Protein AF-A0A1C6CK27-F1 (afdb_monomer)

Sequence (101 aa):
MMEQAQREAIRKKAAVLAGEDLGEAADALVDMAAQRACAHCQRQDIPQEMEQAVAALAVSMRDGDGVKSITRGDTAITYEGQKDPMALLAPFRRLGGLKEK

Mean predicted aligned error: 9.45 Å

Radius of gyration: 15.86 Å; Cα contacts (8 Å, |Δi|>4): 96; chains: 1; bounding box: 36×44×44 Å

Solvent-accessible surface area (backbone atoms only — not comparable to full-atom values): 6135 Å² total; per-residue (Å²): 132,85,56,69,71,58,53,52,51,28,46,52,51,21,20,65,72,67,74,42,80,68,61,92,57,34,66,60,37,45,52,52,23,42,54,52,48,22,63,71,18,71,44,93,70,80,55,79,83,46,38,60,34,32,13,48,29,22,46,46,64,70,76,45,86,44,68,79,60,85,61,95,89,62,92,72,80,57,69,53,90,7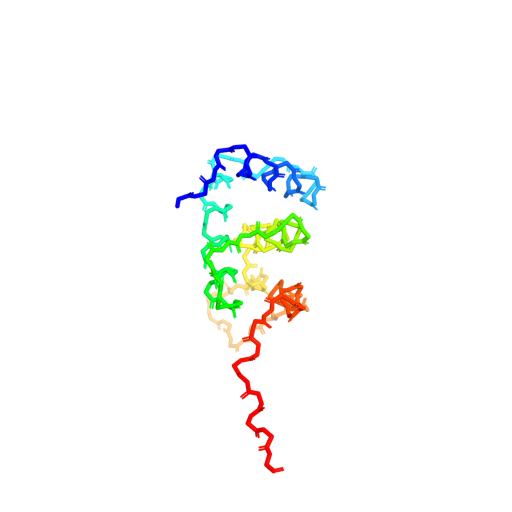2,77,62,47,64,65,64,42,57,88,67,35,63,70,74,72,81,74,83,126

pLDDT: mean 77.18, std 14.45, range [45.09, 91.5]

Structure (mmCIF, N/CA/C/O backbone):
data_AF-A0A1C6CK27-F1
#
_entry.id   AF-A0A1C6CK27-F1
#
loop_
_atom_site.group_PDB
_atom_site.id
_atom_site.type_symbol
_atom_site.label_atom_id
_atom_site.label_alt_id
_atom_site.label_comp_id
_atom_site.label_asym_id
_atom_site.label_entity_id
_atom_site.label_seq_id
_atom_site.pdbx_PDB_ins_code
_atom_site.Cartn_x
_atom_site.Cartn_y
_atom_site.Cartn_z
_atom_site.occupancy
_atom_site.B_iso_or_equiv
_atom_site.auth_seq_id
_atom_site.auth_comp_id
_atom_site.auth_asym_id
_atom_site.auth_atom_id
_atom_site.pdbx_PDB_model_num
ATOM 1 N N . MET A 1 1 ? -13.791 10.356 -1.154 1.00 57.47 1 MET A N 1
ATOM 2 C CA . MET A 1 1 ? -12.724 10.636 -2.137 1.00 57.47 1 MET A CA 1
ATOM 3 C C . MET A 1 1 ? -11.495 10.979 -1.311 1.00 57.47 1 MET A C 1
ATOM 5 O O . MET A 1 1 ? -11.648 11.791 -0.407 1.00 57.47 1 MET A O 1
ATOM 9 N N . MET A 1 2 ? -10.373 10.277 -1.485 1.00 70.25 2 MET A N 1
ATOM 10 C CA . MET A 1 2 ? -9.184 10.489 -0.647 1.00 70.25 2 MET A CA 1
ATOM 11 C C . MET A 1 2 ? -8.620 11.897 -0.885 1.00 70.25 2 MET A C 1
ATOM 13 O O . MET A 1 2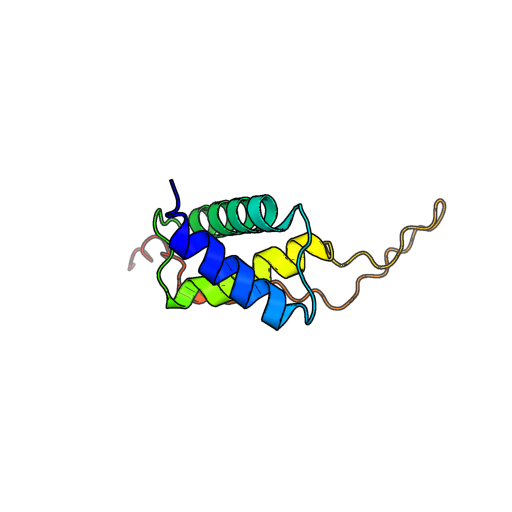 ? -8.621 12.376 -2.019 1.00 70.25 2 MET A O 1
ATOM 17 N N . GLU A 1 3 ? -8.161 12.565 0.171 1.00 81.94 3 GLU A N 1
ATOM 18 C CA . GLU A 1 3 ? -7.524 13.876 0.041 1.00 81.94 3 GLU A CA 1
ATOM 19 C C . GLU A 1 3 ? -6.188 13.765 -0.704 1.00 81.94 3 GLU A C 1
ATOM 21 O O . GLU A 1 3 ? -5.405 12.837 -0.491 1.00 81.94 3 GLU A O 1
ATOM 26 N N . GLN A 1 4 ? -5.910 14.738 -1.574 1.00 81.12 4 GLN A N 1
ATOM 27 C CA . GLN A 1 4 ? -4.728 14.735 -2.442 1.00 81.12 4 GLN A CA 1
ATOM 28 C C . GLN A 1 4 ? -3.423 14.695 -1.626 1.00 81.12 4 GLN A C 1
ATOM 30 O O . GLN A 1 4 ? -2.530 13.904 -1.923 1.00 81.12 4 GLN A O 1
ATOM 35 N N . ALA A 1 5 ? -3.379 15.428 -0.509 1.00 84.94 5 ALA A N 1
ATOM 36 C CA . ALA A 1 5 ? -2.257 15.418 0.429 1.00 84.94 5 ALA A CA 1
ATOM 37 C C . ALA A 1 5 ? -2.022 14.041 1.081 1.00 84.94 5 ALA A C 1
ATOM 39 O O . ALA A 1 5 ? -0.877 13.623 1.263 1.00 84.94 5 ALA A O 1
ATOM 40 N N . GLN A 1 6 ? -3.093 13.307 1.405 1.00 85.19 6 GLN A N 1
ATOM 41 C CA . GLN A 1 6 ? -2.986 11.962 1.974 1.00 85.19 6 GLN A CA 1
ATOM 42 C C . GLN A 1 6 ? -2.444 10.969 0.940 1.00 85.19 6 GLN A C 1
ATOM 44 O O . GLN A 1 6 ? -1.581 10.144 1.246 1.00 85.19 6 GLN A O 1
ATOM 49 N N . ARG A 1 7 ? -2.888 11.092 -0.312 1.00 89.12 7 ARG A N 1
ATOM 50 C CA . ARG A 1 7 ? -2.393 10.273 -1.420 1.00 89.12 7 ARG A CA 1
ATOM 51 C C . ARG A 1 7 ? -0.898 10.477 -1.659 1.00 89.12 7 ARG A C 1
ATOM 53 O O . ARG A 1 7 ? -0.159 9.503 -1.791 1.00 89.12 7 ARG A O 1
ATOM 60 N N . GLU A 1 8 ? -0.435 11.726 -1.641 1.00 89.38 8 GLU A N 1
ATOM 61 C CA . GLU A 1 8 ? 0.989 12.059 -1.757 1.00 89.38 8 GLU A CA 1
ATOM 62 C C . GLU A 1 8 ? 1.811 11.527 -0.575 1.00 89.38 8 GLU A C 1
ATOM 64 O O . GLU A 1 8 ? 2.910 10.999 -0.772 1.00 89.38 8 GLU A O 1
ATOM 69 N N . ALA A 1 9 ? 1.276 11.595 0.648 1.00 90.50 9 ALA A N 1
ATOM 70 C CA . ALA A 1 9 ? 1.933 11.043 1.829 1.00 90.50 9 ALA A CA 1
ATOM 71 C C . ALA A 1 9 ? 2.121 9.520 1.721 1.00 90.50 9 ALA A C 1
ATOM 73 O O . ALA A 1 9 ? 3.220 9.014 1.974 1.00 90.50 9 ALA A O 1
ATOM 74 N N . ILE A 1 10 ? 1.084 8.792 1.293 1.00 90.12 10 ILE A N 1
ATOM 75 C CA . ILE A 1 10 ? 1.151 7.339 1.077 1.00 90.12 10 ILE A CA 1
ATOM 76 C C . ILE A 1 10 ? 2.109 7.015 -0.074 1.00 90.12 10 ILE A C 1
ATOM 78 O O . ILE A 1 10 ? 2.940 6.120 0.072 1.00 90.12 10 ILE A O 1
ATOM 82 N N . ARG A 1 11 ? 2.076 7.772 -1.180 1.00 90.50 11 ARG A N 1
ATOM 83 C CA . ARG A 1 11 ? 3.023 7.611 -2.295 1.00 90.50 11 ARG A CA 1
ATOM 84 C C . ARG A 1 11 ? 4.469 7.763 -1.831 1.00 90.50 11 ARG A C 1
ATOM 86 O O . ARG A 1 11 ? 5.309 6.935 -2.172 1.00 90.50 11 ARG A O 1
ATOM 93 N N . LYS A 1 12 ? 4.769 8.791 -1.034 1.00 90.69 12 LYS A N 1
ATOM 94 C CA . LYS A 1 12 ? 6.119 9.022 -0.505 1.00 90.69 12 LYS A CA 1
ATOM 95 C C . LYS A 1 12 ? 6.569 7.877 0.403 1.00 90.69 12 LYS A C 1
ATOM 97 O O . LYS A 1 12 ? 7.696 7.409 0.276 1.00 90.69 12 LYS A O 1
ATOM 102 N N . LYS A 1 13 ? 5.690 7.398 1.290 1.00 91.50 13 LYS A N 1
ATOM 103 C CA . LYS A 1 13 ? 5.957 6.227 2.143 1.00 91.50 13 LYS A CA 1
ATOM 104 C C . LYS A 1 13 ? 6.211 4.971 1.308 1.00 91.50 13 LYS A C 1
ATOM 106 O O . LYS A 1 13 ? 7.149 4.236 1.595 1.00 91.50 13 LYS A O 1
ATOM 111 N N . ALA A 1 14 ? 5.423 4.761 0.256 1.00 88.25 14 ALA A N 1
ATOM 112 C CA . ALA A 1 14 ? 5.583 3.638 -0.657 1.00 88.25 14 ALA A CA 1
ATOM 113 C C . ALA A 1 14 ? 6.923 3.705 -1.402 1.00 88.25 14 ALA A C 1
ATOM 115 O O . ALA A 1 14 ? 7.615 2.697 -1.474 1.00 88.25 14 ALA A O 1
ATOM 116 N N . ALA A 1 15 ? 7.335 4.882 -1.881 1.00 88.00 15 ALA A N 1
ATOM 117 C CA . ALA A 1 15 ? 8.619 5.052 -2.564 1.00 88.00 15 ALA A CA 1
ATOM 118 C C . ALA A 1 15 ? 9.810 4.779 -1.632 1.00 88.00 15 ALA A C 1
ATOM 120 O O . ALA A 1 15 ? 10.766 4.106 -2.006 1.00 88.00 15 ALA A O 1
ATOM 121 N N . VAL A 1 16 ? 9.724 5.229 -0.376 1.00 90.56 16 VAL A N 1
ATOM 122 C CA . VAL A 1 16 ? 10.733 4.911 0.649 1.00 90.56 16 VAL A CA 1
ATOM 123 C C . VAL A 1 16 ? 10.789 3.406 0.928 1.00 90.56 16 VAL A C 1
ATOM 125 O O . VAL A 1 16 ? 11.878 2.864 1.091 1.00 90.56 16 VAL A O 1
ATOM 128 N N . LEU A 1 17 ? 9.639 2.726 0.969 1.00 86.75 17 LEU A N 1
ATOM 129 C CA . LEU A 1 17 ? 9.562 1.276 1.181 1.00 86.75 17 LEU A CA 1
ATOM 130 C C . LEU A 1 17 ? 10.092 0.469 -0.012 1.00 86.75 17 LEU A C 1
ATOM 132 O O . LEU A 1 17 ? 10.759 -0.539 0.199 1.00 86.75 17 LEU A O 1
ATOM 136 N N . ALA A 1 18 ? 9.801 0.904 -1.239 1.00 84.56 18 ALA A N 1
ATOM 137 C CA . ALA A 1 18 ? 10.294 0.278 -2.464 1.00 84.56 18 ALA A CA 1
ATOM 138 C C . ALA A 1 18 ? 11.788 0.563 -2.709 1.00 84.56 18 ALA A C 1
ATOM 140 O O . ALA A 1 18 ? 12.446 -0.184 -3.423 1.00 84.56 18 ALA A O 1
ATOM 141 N N . GLY A 1 19 ? 12.331 1.634 -2.118 1.00 88.06 19 GLY A N 1
ATOM 142 C CA . GLY A 1 19 ? 13.695 2.109 -2.377 1.00 88.06 19 GLY A CA 1
ATOM 143 C C . GLY A 1 19 ? 13.847 2.856 -3.709 1.00 88.06 19 GLY A C 1
ATOM 144 O O . GLY A 1 19 ? 14.954 3.243 -4.074 1.00 88.06 19 GLY A O 1
ATOM 145 N N . GLU A 1 20 ? 12.745 3.081 -4.422 1.00 86.88 20 GLU A N 1
ATOM 146 C CA . GLU A 1 20 ? 12.669 3.715 -5.738 1.00 86.88 20 GLU A CA 1
ATOM 147 C C . GLU A 1 20 ? 11.300 4.395 -5.929 1.00 86.88 20 GLU A C 1
ATOM 149 O O . GLU A 1 20 ? 10.374 4.193 -5.139 1.00 86.88 20 GLU A O 1
ATOM 154 N N . ASP A 1 21 ? 11.151 5.224 -6.967 1.00 82.88 21 ASP A N 1
ATOM 155 C CA . ASP A 1 21 ? 9.846 5.813 -7.289 1.00 82.88 21 ASP A CA 1
ATOM 156 C C . ASP A 1 21 ? 8.897 4.752 -7.871 1.00 82.88 21 ASP A C 1
ATOM 158 O O . ASP A 1 21 ? 9.282 3.933 -8.705 1.00 82.88 21 ASP A O 1
ATOM 162 N N . LEU A 1 22 ? 7.627 4.790 -7.453 1.00 78.19 22 LEU A N 1
ATOM 163 C CA . LEU A 1 22 ? 6.595 3.856 -7.926 1.00 78.19 22 LEU A CA 1
ATOM 164 C C . LEU A 1 22 ? 6.182 4.092 -9.394 1.00 78.19 22 LEU A C 1
ATOM 166 O O . LEU A 1 22 ? 5.380 3.325 -9.929 1.00 78.19 22 LEU A O 1
ATOM 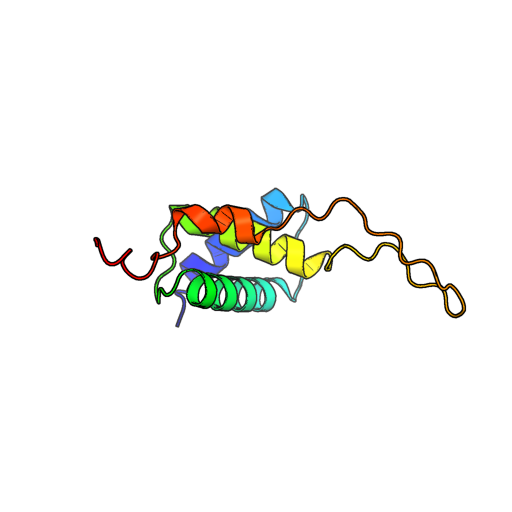170 N N . GLY A 1 23 ? 6.708 5.130 -10.048 1.00 85.19 23 GLY A N 1
ATOM 171 C CA . GLY A 1 23 ? 6.456 5.456 -11.445 1.00 85.19 23 GLY A CA 1
ATOM 172 C C . GLY A 1 23 ? 5.125 6.169 -11.682 1.00 85.19 23 GLY A C 1
ATOM 173 O O . GLY A 1 23 ? 4.437 6.614 -10.762 1.00 85.19 23 GLY A O 1
ATOM 174 N N . GLU A 1 24 ? 4.735 6.266 -12.953 1.00 85.25 24 GLU A N 1
ATOM 175 C CA . GLU A 1 24 ? 3.506 6.948 -13.391 1.00 85.25 24 GLU A CA 1
ATOM 176 C C . GLU A 1 24 ? 2.219 6.321 -12.826 1.00 85.25 24 GLU A C 1
ATOM 178 O O . GLU A 1 24 ? 1.236 7.019 -12.585 1.00 85.25 24 GLU A O 1
ATOM 183 N N . ALA A 1 25 ? 2.245 5.016 -12.536 1.00 86.38 25 ALA A N 1
ATOM 184 C CA . ALA A 1 25 ? 1.114 4.279 -11.978 1.00 86.38 25 ALA A CA 1
ATOM 185 C C . ALA A 1 25 ? 0.975 4.424 -10.451 1.00 86.38 25 ALA A C 1
ATOM 187 O O . ALA A 1 25 ? 0.007 3.916 -9.882 1.00 86.38 25 ALA A O 1
ATOM 188 N N . ALA A 1 26 ? 1.903 5.113 -9.775 1.00 86.75 26 ALA A N 1
ATOM 189 C CA . ALA A 1 26 ? 1.934 5.233 -8.316 1.00 86.75 26 ALA A CA 1
ATOM 190 C C . ALA A 1 26 ? 0.608 5.733 -7.732 1.00 86.75 26 ALA A C 1
ATOM 192 O O . ALA A 1 26 ? 0.101 5.206 -6.747 1.00 86.75 26 ALA A O 1
ATOM 193 N N . 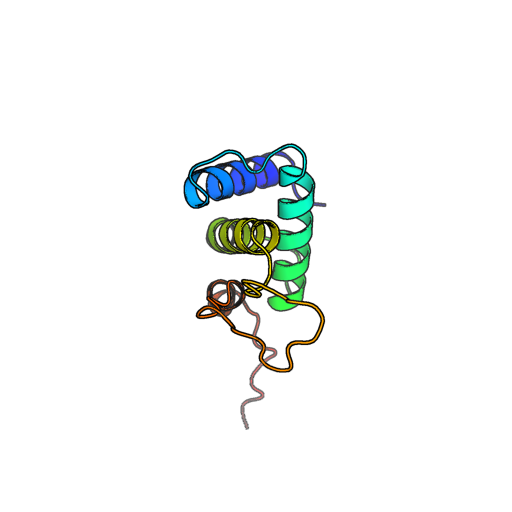ASP A 1 27 ? 0.034 6.744 -8.372 1.00 88.81 27 ASP A N 1
ATOM 194 C CA . ASP A 1 27 ? -1.202 7.386 -7.953 1.00 88.81 27 ASP A CA 1
ATOM 195 C C . ASP A 1 27 ? -2.368 6.377 -7.985 1.00 88.81 27 ASP A C 1
ATOM 197 O O . ASP A 1 27 ? -3.111 6.228 -7.009 1.00 88.81 27 ASP A O 1
ATOM 201 N N . ALA A 1 28 ? -2.498 5.623 -9.081 1.00 90.06 28 ALA A N 1
ATOM 202 C CA . ALA A 1 28 ? -3.513 4.584 -9.246 1.00 90.06 28 ALA A CA 1
ATOM 203 C C . ALA A 1 28 ? -3.304 3.410 -8.275 1.00 90.06 28 ALA A C 1
ATOM 205 O O . ALA A 1 28 ? -4.268 2.936 -7.678 1.00 90.06 28 ALA A O 1
ATOM 206 N N . LEU A 1 29 ? -2.055 2.982 -8.066 1.00 89.56 29 LEU A N 1
ATOM 207 C CA . LEU A 1 29 ? -1.708 1.923 -7.114 1.00 89.56 29 LEU A CA 1
ATOM 208 C C . LEU A 1 29 ? -2.079 2.304 -5.679 1.00 89.56 29 LEU A C 1
ATOM 210 O O . LEU A 1 29 ? -2.640 1.482 -4.959 1.00 89.56 29 LEU A O 1
ATOM 214 N N . VAL A 1 30 ? -1.816 3.550 -5.274 1.00 91.31 30 VAL A N 1
ATOM 215 C CA . VAL A 1 30 ? -2.203 4.061 -3.952 1.00 91.31 30 VAL A CA 1
ATOM 216 C C . VAL A 1 30 ? -3.723 4.079 -3.792 1.00 91.31 30 VAL A C 1
ATOM 218 O O . VAL A 1 30 ? -4.220 3.653 -2.752 1.00 91.31 30 VAL A O 1
ATOM 221 N N . ASP A 1 31 ? -4.467 4.519 -4.810 1.00 91.12 31 ASP A N 1
ATOM 222 C CA . ASP A 1 31 ? -5.934 4.552 -4.747 1.00 91.12 31 ASP A CA 1
ATOM 223 C C . ASP A 1 31 ? -6.522 3.135 -4.662 1.00 91.12 31 ASP A C 1
ATOM 225 O O . ASP A 1 31 ? -7.326 2.845 -3.776 1.00 91.12 31 ASP A O 1
ATOM 229 N N . MET A 1 32 ? -6.037 2.207 -5.493 1.00 90.62 32 MET A N 1
ATOM 230 C CA . MET A 1 32 ? -6.451 0.802 -5.450 1.00 90.62 32 MET A CA 1
ATOM 231 C C . MET A 1 32 ? -6.106 0.137 -4.114 1.00 90.62 32 MET A C 1
ATOM 233 O O . MET A 1 32 ? -6.943 -0.562 -3.536 1.00 90.62 32 MET A O 1
ATOM 237 N N . ALA A 1 33 ? -4.895 0.360 -3.596 1.00 90.56 33 ALA A N 1
ATOM 238 C CA . ALA A 1 33 ? -4.477 -0.164 -2.300 1.00 90.56 33 ALA A CA 1
ATOM 239 C C . ALA A 1 33 ? -5.358 0.387 -1.174 1.00 90.56 33 ALA A C 1
ATOM 241 O O . ALA A 1 33 ? -5.801 -0.369 -0.310 1.00 90.56 33 ALA A O 1
ATOM 242 N N . ALA A 1 34 ? -5.677 1.680 -1.205 1.00 90.19 34 ALA A N 1
ATOM 243 C CA . ALA A 1 34 ? -6.540 2.303 -0.214 1.00 90.19 34 ALA A CA 1
ATOM 244 C C . ALA A 1 34 ? -7.978 1.781 -0.273 1.00 90.19 34 ALA A C 1
ATOM 246 O O . ALA A 1 34 ? -8.542 1.434 0.762 1.00 90.19 34 ALA A O 1
ATOM 247 N N . GLN A 1 35 ? -8.559 1.656 -1.469 1.00 90.19 35 GLN A N 1
ATOM 248 C CA . GLN A 1 35 ? -9.884 1.061 -1.653 1.00 90.19 35 GLN A CA 1
ATOM 249 C C . GLN A 1 35 ? -9.923 -0.374 -1.115 1.00 90.19 35 GLN A C 1
ATOM 251 O O . GLN A 1 35 ? -10.837 -0.741 -0.372 1.00 90.19 35 GLN A O 1
ATOM 256 N N . ARG A 1 36 ? -8.902 -1.176 -1.438 1.00 88.94 36 ARG A N 1
ATOM 257 C CA . ARG A 1 36 ? -8.784 -2.563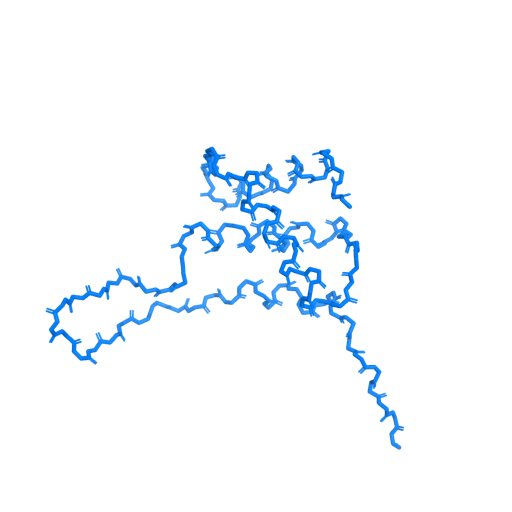 -0.978 1.00 88.94 36 ARG A CA 1
ATOM 258 C C . ARG A 1 36 ? -8.612 -2.646 0.541 1.00 88.94 36 ARG A C 1
ATOM 260 O O . ARG A 1 36 ? -9.246 -3.491 1.169 1.00 88.94 36 ARG A O 1
ATOM 267 N N . ALA A 1 37 ? -7.826 -1.750 1.135 1.00 88.31 37 ALA A N 1
ATOM 268 C CA . ALA A 1 37 ? -7.633 -1.661 2.579 1.00 88.31 37 ALA A CA 1
ATOM 269 C C . ALA A 1 37 ? -8.918 -1.243 3.314 1.00 88.31 37 ALA A C 1
ATOM 271 O O . ALA A 1 37 ? -9.314 -1.897 4.278 1.00 88.31 37 ALA A O 1
ATOM 272 N N . CYS A 1 38 ? -9.618 -0.217 2.825 1.00 87.88 38 CYS A N 1
ATOM 273 C CA . CYS A 1 38 ? -10.917 0.214 3.347 1.00 87.88 38 CYS A CA 1
ATOM 274 C C . CYS A 1 38 ? -11.950 -0.919 3.308 1.00 87.88 38 CYS A C 1
ATOM 276 O O . CYS A 1 38 ? -12.612 -1.193 4.313 1.00 87.88 38 CYS A O 1
ATOM 278 N N . ALA A 1 39 ? -12.046 -1.620 2.173 1.00 88.06 39 ALA A N 1
ATOM 279 C CA . ALA A 1 39 ? -12.938 -2.763 2.012 1.00 88.06 39 ALA A CA 1
ATOM 280 C C . ALA A 1 39 ? -12.591 -3.898 2.989 1.00 88.06 39 ALA A C 1
ATOM 282 O O . ALA A 1 39 ? -13.483 -4.439 3.643 1.00 88.06 39 ALA A O 1
ATOM 283 N N . HIS A 1 40 ? -11.302 -4.223 3.141 1.00 86.56 40 HIS A N 1
ATOM 284 C CA . HIS A 1 40 ? -10.847 -5.267 4.060 1.00 86.56 40 HIS A CA 1
ATOM 285 C C . HIS A 1 40 ? -11.117 -4.920 5.530 1.00 86.56 40 HIS A C 1
ATOM 287 O O . HIS A 1 40 ? -11.546 -5.770 6.311 1.00 86.56 40 HIS A O 1
ATOM 293 N N . CYS A 1 41 ? -10.891 -3.664 5.914 1.00 86.00 41 CYS A N 1
ATOM 294 C CA . CYS A 1 41 ? -11.061 -3.210 7.289 1.00 86.00 41 CYS A CA 1
ATOM 295 C C . CYS A 1 41 ? -12.497 -2.789 7.632 1.00 86.00 41 CYS A C 1
ATOM 297 O O . CYS A 1 41 ? -12.764 -2.467 8.792 1.00 86.00 41 CYS A O 1
ATOM 299 N N . GLN A 1 42 ? -13.411 -2.815 6.652 1.00 85.25 42 GLN A N 1
ATOM 300 C CA . GLN A 1 42 ? -14.799 -2.355 6.763 1.00 85.25 42 GLN A CA 1
ATOM 301 C C . GLN A 1 42 ? -14.895 -0.903 7.271 1.00 85.25 42 GLN A C 1
ATOM 303 O O . GLN A 1 42 ? -15.696 -0.573 8.153 1.00 85.25 42 GLN A O 1
ATOM 308 N N . ARG A 1 43 ? -14.041 -0.029 6.724 1.00 82.81 43 ARG A N 1
ATOM 309 C CA . ARG A 1 43 ? -13.964 1.406 7.043 1.00 82.81 43 ARG A CA 1
ATOM 310 C C . ARG A 1 43 ? -14.020 2.253 5.773 1.00 82.81 43 ARG A C 1
ATOM 312 O O . ARG A 1 43 ? -13.826 1.749 4.674 1.00 82.81 43 ARG A O 1
ATOM 319 N N . GLN A 1 44 ? -14.324 3.539 5.946 1.00 81.06 44 GLN A N 1
ATOM 320 C CA . GLN A 1 44 ? -14.374 4.531 4.862 1.00 81.06 44 GLN A CA 1
ATOM 321 C C . GLN A 1 44 ? -13.227 5.553 4.938 1.00 81.06 44 GLN A C 1
ATOM 323 O O . GLN A 1 44 ? -13.001 6.271 3.969 1.00 81.06 44 GLN A O 1
ATOM 328 N N . ASP A 1 45 ? -12.514 5.613 6.066 1.00 84.94 45 ASP A N 1
ATOM 329 C CA . ASP A 1 45 ? -11.351 6.474 6.281 1.00 84.94 45 ASP A CA 1
ATOM 330 C C . ASP A 1 45 ? -10.060 5.650 6.390 1.00 84.94 45 ASP A C 1
ATOM 332 O O . ASP A 1 45 ? -10.091 4.492 6.820 1.00 84.94 45 ASP A O 1
ATOM 336 N N . ILE A 1 46 ? -8.935 6.277 6.039 1.00 84.25 46 ILE A N 1
ATOM 337 C CA . ILE A 1 46 ? -7.585 5.758 6.270 1.00 84.25 46 ILE A CA 1
ATOM 338 C C . ILE A 1 46 ? -6.947 6.619 7.373 1.00 84.25 46 ILE A C 1
ATOM 340 O O . ILE A 1 46 ? -6.569 7.760 7.097 1.00 84.25 46 ILE A O 1
ATOM 344 N N . PRO A 1 47 ? -6.814 6.127 8.617 1.00 85.38 47 PRO A N 1
ATOM 345 C CA . PRO A 1 47 ? -6.079 6.847 9.650 1.00 85.38 47 PRO A CA 1
ATOM 346 C C . PRO A 1 47 ? -4.574 6.857 9.344 1.00 85.38 47 PRO A C 1
ATOM 348 O O . PRO A 1 47 ? -4.057 5.964 8.671 1.00 85.38 47 PRO A O 1
ATOM 351 N N . GLN A 1 48 ? -3.846 7.828 9.900 1.00 85.94 48 GLN A N 1
ATOM 352 C CA . GLN A 1 48 ? -2.410 8.020 9.648 1.00 85.94 48 GLN A CA 1
ATOM 353 C C . GLN A 1 48 ? -1.557 6.771 9.956 1.00 85.94 48 GLN A C 1
ATOM 355 O O . GLN A 1 48 ? -0.571 6.493 9.272 1.00 85.94 48 GLN A O 1
ATOM 360 N N . GLU A 1 49 ? -1.960 5.988 10.959 1.00 84.62 49 GLU A N 1
ATOM 361 C CA . GLU A 1 49 ? -1.321 4.725 11.352 1.00 84.62 49 GLU A CA 1
ATOM 362 C C . GLU A 1 49 ? -1.479 3.626 10.286 1.00 84.62 49 GLU A C 1
ATOM 364 O O . GLU A 1 49 ? -0.606 2.774 10.125 1.00 84.62 49 GLU A O 1
ATOM 369 N N . MET A 1 50 ? -2.569 3.669 9.515 1.00 86.56 50 MET A N 1
ATOM 370 C CA . MET A 1 50 ? -2.877 2.716 8.449 1.00 86.56 50 MET A CA 1
ATOM 371 C C . MET A 1 50 ? -2.182 3.076 7.131 1.00 86.56 50 MET A C 1
ATOM 373 O O . MET A 1 50 ? -1.935 2.193 6.314 1.00 86.56 50 MET A O 1
ATOM 377 N N . GLU A 1 51 ? -1.797 4.339 6.928 1.00 90.25 51 GLU A N 1
ATOM 378 C CA . GLU A 1 51 ? -1.120 4.803 5.707 1.00 90.25 51 GLU A CA 1
ATOM 379 C C . GLU A 1 51 ? 0.137 3.992 5.376 1.00 90.25 51 GLU A C 1
ATOM 381 O O . GLU A 1 51 ? 0.420 3.745 4.207 1.00 90.25 51 GLU A O 1
ATOM 386 N N . GLN A 1 52 ? 0.883 3.551 6.394 1.00 87.88 52 GLN A N 1
ATOM 387 C CA . GLN A 1 52 ? 2.077 2.727 6.194 1.00 87.88 52 GLN A CA 1
ATOM 388 C C . GLN A 1 52 ? 1.724 1.324 5.678 1.00 87.88 52 GLN A C 1
ATOM 390 O O . GLN A 1 52 ? 2.409 0.794 4.806 1.00 87.88 52 GLN A O 1
ATOM 395 N N . ALA A 1 53 ? 0.638 0.734 6.183 1.00 88.94 53 ALA A N 1
ATOM 396 C CA . ALA A 1 53 ? 0.147 -0.560 5.722 1.00 88.94 53 ALA A CA 1
ATOM 397 C C . ALA A 1 53 ? -0.435 -0.465 4.299 1.00 88.94 53 ALA A C 1
ATOM 399 O O . ALA A 1 53 ? -0.187 -1.339 3.471 1.00 88.94 53 ALA A O 1
ATOM 400 N N . VAL A 1 54 ? -1.130 0.633 3.977 1.00 89.88 54 VAL A N 1
ATOM 401 C 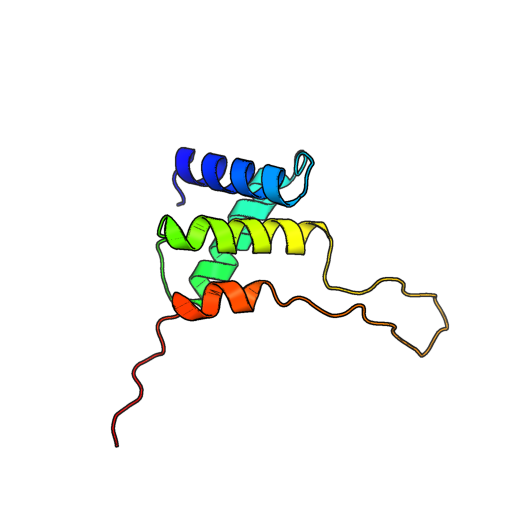CA . VAL A 1 54 ? -1.609 0.918 2.613 1.00 89.88 54 VAL A CA 1
ATOM 402 C C . VAL A 1 54 ? -0.440 1.128 1.649 1.00 89.88 54 VAL A C 1
ATOM 404 O O . VAL A 1 54 ? -0.466 0.603 0.540 1.00 89.88 54 VAL A O 1
ATOM 407 N N . ALA A 1 55 ? 0.612 1.834 2.069 1.00 89.94 55 ALA A N 1
ATOM 408 C CA . ALA A 1 55 ? 1.825 2.006 1.273 1.00 89.94 55 ALA A CA 1
ATOM 409 C C . ALA A 1 55 ? 2.505 0.659 0.974 1.00 89.94 55 ALA A C 1
ATOM 411 O O . ALA A 1 55 ? 2.856 0.388 -0.172 1.00 89.94 55 ALA A O 1
ATOM 412 N N . ALA A 1 56 ? 2.632 -0.215 1.977 1.00 88.75 56 ALA A N 1
ATOM 413 C CA . ALA A 1 56 ? 3.174 -1.562 1.794 1.00 88.75 56 ALA A CA 1
ATOM 414 C C . ALA A 1 56 ? 2.312 -2.418 0.846 1.00 88.75 56 ALA A C 1
ATOM 416 O O . ALA A 1 56 ? 2.848 -3.165 0.024 1.00 88.75 56 ALA A O 1
ATOM 417 N N . LEU A 1 57 ? 0.984 -2.277 0.912 1.00 88.44 57 LEU A N 1
ATOM 418 C CA . LEU A 1 57 ? 0.061 -2.921 -0.020 1.00 88.44 57 LEU A CA 1
ATOM 419 C C . LEU A 1 57 ? 0.243 -2.396 -1.451 1.00 88.44 57 LEU A C 1
ATOM 421 O O . LEU A 1 57 ? 0.296 -3.202 -2.372 1.00 88.44 57 LEU A O 1
ATOM 425 N N . ALA A 1 58 ? 0.405 -1.085 -1.643 1.00 89.31 58 ALA A N 1
ATOM 426 C CA . ALA A 1 58 ? 0.651 -0.494 -2.960 1.00 89.31 58 ALA A CA 1
ATOM 427 C C . ALA A 1 58 ? 1.961 -1.001 -3.590 1.00 89.31 58 ALA A C 1
ATOM 429 O O . ALA A 1 58 ? 1.978 -1.344 -4.771 1.00 89.31 58 ALA A O 1
ATOM 430 N N . VAL A 1 59 ? 3.035 -1.117 -2.798 1.00 88.12 59 VAL A N 1
ATOM 431 C CA . VAL A 1 59 ? 4.308 -1.710 -3.251 1.00 88.12 59 VAL A CA 1
ATOM 432 C C . VAL A 1 59 ? 4.128 -3.185 -3.606 1.00 88.12 59 VAL A C 1
ATOM 434 O O . VAL A 1 59 ? 4.561 -3.624 -4.663 1.00 88.12 59 VAL A O 1
ATOM 437 N N . SER A 1 60 ? 3.410 -3.945 -2.781 1.00 85.12 60 SER A N 1
ATOM 438 C CA . SER A 1 60 ? 3.155 -5.364 -3.063 1.00 85.12 60 SER A CA 1
ATOM 439 C C . SER A 1 60 ? 2.309 -5.564 -4.329 1.00 85.12 60 SER A C 1
ATOM 441 O O . SER A 1 60 ? 2.505 -6.520 -5.069 1.00 85.12 60 SER A O 1
ATOM 443 N N . MET A 1 61 ? 1.378 -4.646 -4.613 1.00 84.94 61 MET A N 1
ATOM 444 C CA . MET A 1 61 ? 0.583 -4.659 -5.846 1.00 84.94 61 MET A CA 1
ATOM 445 C C . MET A 1 61 ? 1.411 -4.307 -7.088 1.00 84.94 61 MET A C 1
ATOM 447 O O . MET A 1 61 ? 1.104 -4.814 -8.164 1.00 84.94 61 MET A O 1
ATOM 451 N N . ARG A 1 62 ? 2.445 -3.466 -6.946 1.00 83.62 62 ARG A N 1
ATOM 452 C CA . ARG A 1 62 ? 3.412 -3.159 -8.012 1.00 83.62 62 ARG A CA 1
ATOM 453 C C . ARG A 1 62 ? 4.261 -4.381 -8.362 1.00 83.62 62 ARG A C 1
ATOM 455 O O . ARG A 1 62 ? 4.387 -4.701 -9.538 1.00 83.62 62 ARG A O 1
ATOM 462 N N . ASP A 1 63 ? 4.838 -5.029 -7.354 1.00 76.12 63 ASP A N 1
ATOM 463 C CA . ASP A 1 63 ? 5.751 -6.167 -7.535 1.00 76.12 63 ASP A CA 1
ATOM 464 C C . ASP A 1 63 ? 5.032 -7.460 -7.964 1.00 76.12 63 ASP A C 1
ATOM 466 O O . ASP A 1 63 ? 5.649 -8.371 -8.514 1.00 76.12 63 ASP A O 1
ATOM 470 N N . GLY A 1 64 ? 3.709 -7.518 -7.794 1.00 65.94 64 GLY A N 1
ATOM 471 C CA . GLY A 1 64 ? 2.887 -8.652 -8.196 1.00 65.94 64 GLY A CA 1
ATOM 472 C C . GLY A 1 64 ? 2.826 -9.755 -7.138 1.00 65.94 64 GLY A C 1
ATOM 473 O O . GLY A 1 64 ? 3.665 -9.880 -6.247 1.00 65.94 64 GLY A O 1
ATOM 474 N N . ASP A 1 65 ? 1.771 -10.565 -7.218 1.00 59.53 65 ASP A N 1
ATOM 475 C CA . ASP A 1 65 ? 1.457 -11.600 -6.231 1.00 59.53 65 ASP A CA 1
ATOM 476 C C . ASP A 1 65 ? 2.363 -12.830 -6.442 1.00 59.53 65 ASP A C 1
ATOM 478 O O . ASP A 1 65 ? 1.992 -13.763 -7.142 1.00 59.53 65 ASP A O 1
ATOM 482 N N . GLY A 1 66 ? 3.594 -12.798 -5.916 1.00 54.72 66 GLY A N 1
ATOM 483 C CA . GLY A 1 66 ? 4.420 -13.967 -5.547 1.00 54.72 66 GLY A CA 1
ATOM 484 C 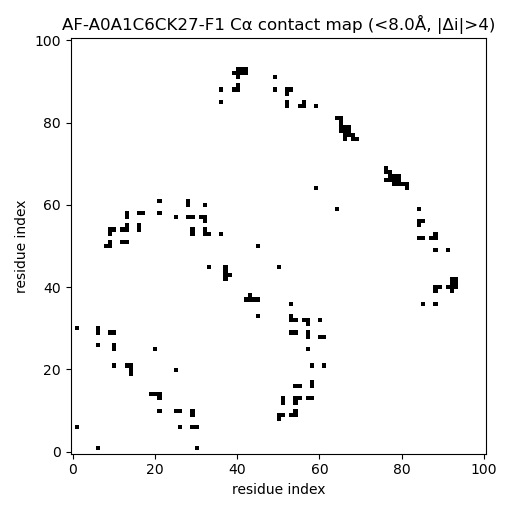C . GLY A 1 66 ? 4.803 -15.007 -6.618 1.00 54.72 66 GLY A C 1
ATOM 485 O O . GLY A 1 66 ? 5.513 -15.964 -6.295 1.00 54.72 66 GLY A O 1
ATOM 486 N N . VAL A 1 67 ? 4.365 -14.869 -7.872 1.00 52.91 67 VAL A N 1
ATOM 487 C CA . VAL A 1 67 ? 4.674 -15.817 -8.949 1.00 52.91 67 VAL A CA 1
ATOM 488 C C . VAL A 1 67 ? 5.966 -15.397 -9.637 1.00 52.91 67 VAL A C 1
ATOM 490 O O . VAL A 1 67 ? 5.981 -14.553 -10.529 1.00 52.91 67 VAL A O 1
ATOM 493 N N . LYS A 1 68 ? 7.064 -16.035 -9.226 1.00 56.41 68 LYS A N 1
ATOM 494 C CA . LYS A 1 68 ? 8.416 -15.763 -9.733 1.00 56.41 68 LYS A CA 1
ATOM 495 C C . LYS A 1 68 ? 8.571 -16.073 -11.228 1.00 56.41 68 LYS A C 1
ATOM 497 O O . LYS A 1 68 ? 9.328 -15.407 -11.928 1.00 56.41 68 LYS A O 1
ATOM 502 N N . SER A 1 69 ? 7.882 -17.105 -11.719 1.00 52.03 69 SER A N 1
ATOM 503 C CA . SER A 1 69 ? 7.957 -17.544 -13.116 1.00 52.03 69 SER A CA 1
ATOM 504 C C . SER A 1 69 ? 6.831 -18.517 -13.462 1.00 52.03 69 SER A C 1
ATOM 506 O O . SER A 1 69 ? 6.587 -19.463 -12.715 1.00 52.03 69 SER A O 1
ATOM 508 N N . ILE A 1 70 ? 6.208 -18.334 -14.630 1.00 53.28 70 ILE A N 1
ATOM 509 C CA . ILE A 1 70 ? 5.338 -19.330 -15.272 1.00 53.28 70 ILE A CA 1
ATOM 510 C C . ILE A 1 70 ? 6.008 -19.719 -16.593 1.00 53.28 70 ILE A C 1
ATOM 512 O O . ILE A 1 70 ? 5.995 -18.938 -17.544 1.00 53.28 70 ILE A O 1
ATOM 516 N N . THR A 1 71 ? 6.592 -20.916 -16.671 1.00 58.59 71 THR A N 1
ATOM 517 C CA . THR A 1 71 ? 7.101 -21.458 -17.940 1.00 58.59 71 THR A CA 1
ATOM 518 C C . THR A 1 71 ? 5.996 -22.277 -18.602 1.00 58.59 71 THR A C 1
ATOM 520 O O . THR A 1 71 ? 5.424 -23.183 -17.997 1.00 58.59 71 THR A O 1
ATOM 523 N N . ARG A 1 72 ? 5.656 -21.956 -19.856 1.00 45.09 72 ARG A N 1
ATOM 524 C CA . ARG A 1 72 ? 4.584 -22.638 -20.598 1.00 45.09 72 ARG A CA 1
ATOM 525 C C . ARG A 1 72 ? 4.936 -24.119 -20.794 1.00 45.09 72 ARG A C 1
ATOM 527 O O . ARG A 1 72 ? 5.859 -24.428 -21.538 1.00 45.09 72 ARG A O 1
ATOM 534 N N . GLY A 1 73 ? 4.168 -25.008 -20.163 1.00 66.44 73 GLY A N 1
ATOM 535 C CA . GLY A 1 73 ? 4.389 -26.460 -20.188 1.00 66.44 73 GLY A CA 1
ATOM 536 C C . GLY A 1 73 ? 4.841 -27.052 -18.851 1.00 66.44 73 GLY A C 1
ATOM 537 O O . GLY A 1 73 ? 4.912 -28.271 -18.738 1.00 66.44 73 GLY A O 1
ATOM 538 N N . ASP A 1 74 ? 5.099 -26.216 -17.844 1.00 50.69 74 ASP A N 1
ATOM 539 C CA . ASP A 1 74 ? 5.452 -26.656 -16.498 1.00 50.69 74 ASP A CA 1
ATOM 540 C C . ASP A 1 74 ? 4.196 -26.856 -15.630 1.00 50.69 74 ASP A C 1
ATOM 542 O O . ASP A 1 74 ? 3.302 -26.007 -15.602 1.00 50.69 74 ASP A O 1
ATOM 546 N N . THR A 1 75 ? 4.109 -27.989 -14.931 1.00 57.69 75 THR A N 1
ATOM 547 C CA . THR A 1 75 ? 3.034 -28.289 -13.961 1.00 57.69 75 THR A CA 1
ATOM 548 C C . THR A 1 75 ? 3.379 -27.833 -12.541 1.00 57.69 75 THR A C 1
ATOM 550 O O . THR A 1 75 ? 2.550 -27.982 -11.642 1.00 57.69 75 THR A O 1
ATOM 553 N N . ALA A 1 76 ? 4.584 -27.296 -12.314 1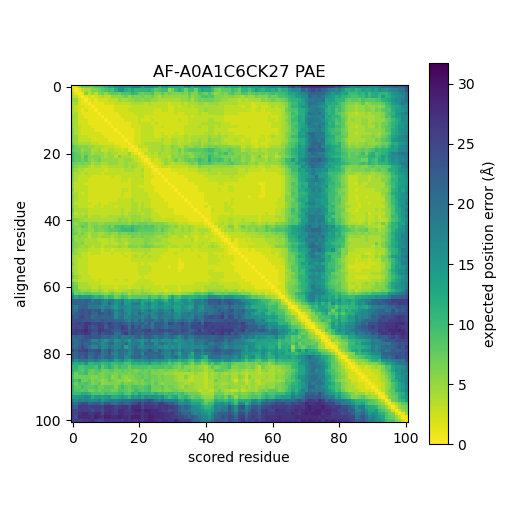.00 49.69 76 ALA A N 1
ATOM 554 C CA . ALA A 1 76 ? 5.041 -26.852 -11.006 1.00 49.69 76 ALA A CA 1
ATOM 555 C C . ALA A 1 76 ? 5.062 -25.318 -10.920 1.00 49.69 76 ALA A C 1
ATOM 557 O O . ALA A 1 76 ? 5.833 -24.636 -11.593 1.00 49.69 76 ALA A O 1
ATOM 558 N N . ILE A 1 77 ? 4.220 -24.765 -10.046 1.00 57.47 77 ILE A N 1
ATOM 559 C CA . ILE A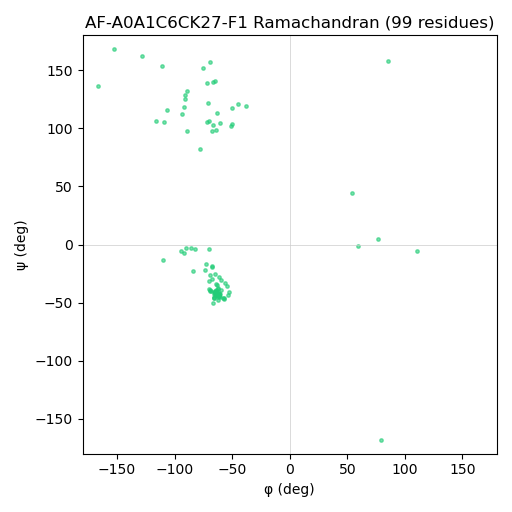 1 77 ? 4.243 -23.341 -9.703 1.00 57.47 77 ILE A CA 1
ATOM 560 C C . ILE A 1 77 ? 5.161 -23.173 -8.491 1.00 57.47 77 ILE A C 1
ATOM 562 O O . ILE A 1 77 ? 4.895 -23.734 -7.427 1.00 57.47 77 ILE A O 1
ATOM 566 N N . THR A 1 78 ? 6.245 -22.411 -8.648 1.00 57.97 78 THR A N 1
ATOM 567 C CA . THR A 1 78 ? 7.130 -22.057 -7.528 1.00 57.97 78 THR A CA 1
ATOM 568 C C . THR A 1 78 ? 6.687 -20.721 -6.946 1.00 57.97 78 THR A C 1
ATOM 570 O O . THR A 1 78 ? 6.809 -19.683 -7.596 1.00 57.97 78 THR A O 1
ATOM 573 N N . TYR A 1 79 ? 6.177 -20.761 -5.720 1.00 53.12 79 TYR A N 1
ATOM 574 C CA . TYR A 1 79 ? 5.796 -19.580 -4.953 1.00 53.12 79 TYR A CA 1
ATOM 575 C C . TYR A 1 79 ? 6.996 -19.112 -4.119 1.00 53.12 79 TYR A C 1
ATOM 577 O O . TYR A 1 79 ? 7.589 -19.915 -3.395 1.00 53.12 79 TYR A O 1
ATOM 585 N N . GLU A 1 80 ? 7.364 -17.831 -4.191 1.00 57.03 80 GLU A N 1
ATOM 586 C CA . GLU A 1 80 ? 8.203 -17.235 -3.142 1.00 57.03 80 GLU A CA 1
ATOM 587 C C . GLU A 1 80 ? 7.359 -16.987 -1.890 1.00 57.03 80 GLU A C 1
ATOM 589 O O . GLU A 1 80 ? 6.144 -16.824 -1.984 1.00 57.03 80 GLU A O 1
ATOM 594 N N . GLY A 1 81 ? 7.995 -17.004 -0.711 1.00 55.78 81 GLY A N 1
ATOM 595 C CA . GLY A 1 81 ? 7.321 -16.821 0.574 1.00 55.78 81 GLY A CA 1
ATOM 596 C C . GLY A 1 81 ? 6.445 -15.572 0.557 1.00 55.78 81 GLY A C 1
ATOM 597 O O . GLY A 1 81 ? 6.947 -14.453 0.657 1.00 55.78 81 GLY A O 1
ATOM 598 N N . GLN A 1 82 ? 5.139 -15.779 0.398 1.00 55.88 82 GLN A N 1
ATOM 599 C CA . GLN A 1 82 ? 4.160 -14.722 0.214 1.00 55.88 82 GLN A CA 1
ATOM 600 C C . GLN A 1 82 ? 4.077 -13.915 1.510 1.00 55.88 82 GLN A C 1
ATOM 602 O O . GLN A 1 82 ? 3.490 -14.351 2.501 1.00 55.88 82 GLN A O 1
ATOM 607 N N . LYS A 1 83 ? 4.701 -12.734 1.532 1.00 61.38 83 LYS A N 1
ATOM 608 C CA . LYS A 1 83 ? 4.392 -11.732 2.550 1.00 61.38 83 LYS A CA 1
ATOM 609 C C . LYS A 1 83 ? 3.005 -11.220 2.218 1.00 61.38 83 LYS A C 1
ATOM 611 O O . LYS A 1 83 ? 2.857 -10.505 1.240 1.00 61.38 83 LYS A O 1
ATOM 616 N N . ASP A 1 84 ? 2.004 -11.616 2.995 1.00 71.38 84 ASP A N 1
ATOM 617 C CA . ASP A 1 84 ? 0.651 -11.094 2.847 1.00 71.38 84 ASP A CA 1
ATOM 618 C C . ASP A 1 84 ? 0.625 -9.635 3.352 1.00 71.38 84 ASP A C 1
ATOM 620 O O . ASP A 1 84 ? 0.703 -9.404 4.563 1.00 71.38 84 ASP A O 1
ATOM 624 N N . PRO A 1 85 ? 0.560 -8.618 2.468 1.00 73.62 85 PRO A N 1
ATOM 625 C CA . PRO A 1 85 ? 0.529 -7.219 2.899 1.00 73.62 85 PRO A CA 1
ATOM 626 C C . PRO A 1 85 ? -0.773 -6.877 3.634 1.00 73.62 85 PRO A C 1
ATOM 628 O O . PRO A 1 85 ? -0.830 -5.895 4.373 1.00 73.62 85 PRO A O 1
ATOM 631 N N . MET A 1 86 ? -1.819 -7.692 3.458 1.00 78.06 86 MET A N 1
ATOM 632 C CA . MET A 1 86 ? -3.101 -7.532 4.135 1.00 78.06 86 MET A CA 1
ATOM 633 C C . MET A 1 86 ? -2.995 -7.838 5.636 1.00 78.06 86 MET A C 1
ATOM 635 O O . MET A 1 86 ? -3.729 -7.254 6.430 1.00 78.06 86 MET A O 1
ATOM 639 N N . ALA A 1 87 ? -2.038 -8.667 6.061 1.00 81.06 87 ALA A N 1
ATOM 640 C CA . ALA A 1 87 ? -1.764 -8.946 7.468 1.00 81.06 87 ALA A CA 1
ATOM 641 C C . ALA A 1 87 ? -1.395 -7.678 8.259 1.00 81.06 87 ALA A C 1
ATOM 643 O O . ALA A 1 87 ? -1.750 -7.558 9.431 1.00 81.06 87 ALA A O 1
ATOM 644 N N . LEU A 1 88 ? -0.763 -6.688 7.614 1.00 81.56 88 LEU A N 1
ATOM 645 C CA . LEU A 1 88 ? -0.466 -5.383 8.225 1.00 81.56 88 LEU A CA 1
ATOM 646 C C . LEU A 1 88 ? -1.734 -4.564 8.513 1.00 81.56 88 LEU A C 1
ATOM 648 O O . LEU A 1 88 ? -1.704 -3.643 9.327 1.00 81.56 88 LEU A O 1
ATOM 652 N N . LEU A 1 89 ? -2.850 -4.904 7.864 1.00 83.06 89 LEU A N 1
ATOM 653 C CA . LEU A 1 89 ? -4.147 -4.257 8.041 1.00 83.06 89 LEU A CA 1
ATOM 654 C C . LEU A 1 89 ? -5.020 -4.934 9.110 1.00 83.06 89 LEU A C 1
ATOM 656 O O . LEU A 1 89 ? -6.051 -4.378 9.500 1.00 83.06 89 LEU A O 1
ATOM 660 N N . ALA A 1 90 ? -4.597 -6.089 9.636 1.00 82.19 90 ALA A N 1
ATOM 661 C CA . ALA A 1 90 ? -5.312 -6.825 10.678 1.00 82.19 90 ALA A CA 1
ATOM 662 C C . ALA A 1 90 ? -5.664 -5.982 11.927 1.00 82.19 90 ALA A C 1
ATOM 664 O O . ALA A 1 90 ? -6.801 -6.095 12.388 1.00 82.19 90 ALA A O 1
ATOM 665 N N . PRO A 1 91 ? -4.788 -5.091 12.445 1.00 82.31 91 PRO A N 1
ATOM 666 C CA . PRO A 1 91 ? -5.104 -4.255 13.610 1.00 82.31 91 PRO A CA 1
ATOM 667 C C . PRO A 1 91 ? -6.230 -3.242 13.362 1.00 82.31 91 PRO A C 1
ATOM 669 O O . PRO A 1 91 ? -6.907 -2.820 14.295 1.00 82.31 91 PRO A O 1
ATOM 672 N N . PHE A 1 92 ? -6.438 -2.837 12.107 1.00 81.12 92 PHE A N 1
ATOM 673 C CA . PHE A 1 92 ? -7.398 -1.793 11.734 1.00 81.12 92 PHE A CA 1
ATOM 674 C C . PHE A 1 92 ? -8.757 -2.354 11.324 1.00 81.12 92 PHE A C 1
ATOM 676 O O . PHE A 1 92 ? -9.697 -1.597 11.055 1.00 81.12 92 PHE A O 1
ATOM 683 N N . ARG A 1 93 ? -8.867 -3.681 11.242 1.00 79.00 93 ARG A N 1
ATOM 684 C CA . ARG A 1 93 ? -10.087 -4.357 10.839 1.00 79.00 93 ARG A CA 1
ATOM 685 C C . ARG A 1 93 ? -11.136 -4.226 11.934 1.00 79.00 93 ARG A C 1
ATOM 687 O O . ARG A 1 93 ? -10.948 -4.703 13.051 1.00 79.00 93 ARG A O 1
ATOM 694 N N . ARG A 1 94 ? -12.290 -3.645 11.595 1.00 68.62 94 ARG A N 1
ATOM 695 C CA . ARG A 1 94 ? -13.482 -3.786 12.432 1.00 68.62 94 ARG A CA 1
ATOM 696 C C . ARG A 1 94 ? -13.923 -5.241 12.358 1.00 68.62 94 ARG A C 1
ATOM 698 O O . ARG A 1 94 ? -14.566 -5.658 11.403 1.00 68.62 94 ARG A O 1
ATOM 705 N N . LEU A 1 95 ? -13.534 -6.030 13.354 1.00 64.50 95 LEU A N 1
ATOM 706 C CA . LEU A 1 95 ? -14.140 -7.331 13.597 1.00 64.50 95 LEU A CA 1
ATOM 707 C C . LEU A 1 95 ? -15.620 -7.061 13.869 1.00 64.50 95 LEU A C 1
ATOM 709 O O . LEU A 1 95 ? -15.962 -6.510 14.915 1.00 64.50 95 LEU A O 1
ATOM 713 N N . GLY A 1 96 ? -16.483 -7.358 12.890 1.00 57.06 96 GLY A N 1
ATOM 714 C CA . GLY A 1 96 ? -17.928 -7.364 13.096 1.00 57.06 96 GLY A CA 1
ATOM 715 C C . GLY A 1 96 ? -18.201 -8.093 14.404 1.00 57.06 96 GLY A C 1
ATOM 716 O O . GLY A 1 96 ? -17.705 -9.207 14.568 1.00 57.06 96 GLY A O 1
ATOM 717 N N . GLY A 1 97 ? -18.848 -7.390 15.341 1.00 54.06 97 GLY A N 1
ATOM 718 C CA . GLY A 1 97 ? -18.851 -7.726 16.761 1.00 54.06 97 GLY A CA 1
ATOM 719 C C . GLY A 1 97 ? -18.911 -9.227 16.982 1.00 54.06 97 GLY A C 1
ATOM 720 O O . GLY A 1 97 ? -19.858 -9.879 16.536 1.00 54.06 97 GLY A O 1
ATOM 721 N N . LEU A 1 98 ? -17.881 -9.768 17.643 1.00 49.00 98 LEU A N 1
ATOM 722 C CA . LEU A 1 98 ? -17.988 -11.062 18.296 1.00 49.00 98 LEU A CA 1
ATOM 723 C C . LEU A 1 98 ? -19.251 -10.964 19.140 1.00 49.00 98 LEU A C 1
ATOM 725 O O . LEU A 1 98 ? -19.289 -10.233 20.125 1.00 49.00 98 LEU A O 1
ATOM 729 N N . LYS A 1 99 ? -20.324 -11.597 18.669 1.00 48.78 99 LYS A N 1
ATOM 730 C CA . LYS A 1 99 ? -21.554 -11.715 19.428 1.00 48.78 99 LYS A CA 1
ATOM 731 C C . LYS A 1 99 ? -21.160 -12.549 20.637 1.00 48.78 99 LYS A C 1
ATOM 733 O O . LYS A 1 99 ? -20.981 -13.758 20.500 1.00 48.78 99 LYS A O 1
ATOM 738 N N . GLU A 1 100 ? -20.902 -11.870 21.751 1.00 51.53 100 GLU A N 1
ATOM 739 C CA . GLU A 1 100 ? -20.680 -12.489 23.050 1.00 51.53 100 GLU A CA 1
ATOM 740 C C . GLU A 1 100 ? -21.852 -13.455 23.260 1.00 51.53 100 GLU A C 1
ATOM 742 O O . GLU A 1 100 ? -23.018 -13.063 23.147 1.00 51.53 100 GLU A O 1
ATOM 747 N N . LYS A 1 101 ? -21.535 -14.746 23.372 1.00 45.59 101 LYS A N 1
ATOM 748 C CA . LYS A 1 101 ? -22.511 -15.784 23.699 1.00 45.59 101 LYS A CA 1
ATOM 749 C C . LYS A 1 101 ? -22.627 -15.904 25.204 1.00 45.59 101 LYS A C 1
ATOM 751 O O . LYS A 1 101 ? -21.566 -15.834 25.859 1.00 45.59 101 LYS A O 1
#

Foldseek 3Di:
DDDPVLLVVLQVLLCVVLVHHLPPCSSVLLVVLVVVLCVQQVHDDQDPLCSNLSSLSSNDVSVDFQQPDDDPPDPDTDGDPGPPSCVSSVVSHPPPDPPDD

Secondary structure (DSSP, 8-state):
---HHHHHHHHHHHHHHHTS---TTHHHHHHHHHHHHHHHHT-S---TTTHHHHHHHHHHHHH-SSB----TT-----B-----GGGGGGGG---------